Protein AF-A0A6B1D7T4-F1 (afdb_monomer_lite)

pLDDT: mean 92.28, std 7.3, range [53.16, 98.44]

Organism: NCBI:txid2605255

Foldseek 3Di:
DPDDDDDDPPPFQKDKDFDPDWDWWWWWWQAPVRDIDTAIATGRIDIDHDPPFAFGTFTQAIRNDGDTHGFWTADPVRPDTDGRGPCRCLPLVNVVVVCVVVVDPDDDDNVNVVVVVVVVVVVVVCVVVDPVVVVVVVVD

InterPro domains:
  IPR011698 CobB/CobQ-like glutamine amidotransferase [PF07685] (4-93)
  IPR029062 Class I glutamine amidotransferase-like [SSF52317] (9-104)

Radius of gyration: 19.78 Å; chains: 1; bounding box: 44×47×50 Å

Secondary structure (DSSP, 8-state):
---------SSSSEEEEEEEEEEEEEEEEEETTS-EEEEEEEEEEEEEEPTTPPPSEEEEEETTEEEEEEE-EE-TTSS-EE-SEETGGG-HHHHHHHHHHTT--S----HHHHHHHHHHHHHHHHHHHS-HHHHHHHH-

Sequence (140 aa):
APGGQAAGLGLLPVITTFSAQKETHQAGMRLHDGQTVRGYEIHTGDSRVREGTARFGEIIERGGRTVRIPDGAAAADGSVWGTYLHGLFENDGFRHSWLRGLGWSGAVAATTALRNREYDRLADAVEEAVVWNAVEALIS

Structure (mmCIF, N/CA/C/O backbone):
data_AF-A0A6B1D7T4-F1
#
_entry.id   AF-A0A6B1D7T4-F1
#
loop_
_atom_site.group_PDB
_atom_site.id
_atom_site.type_symbol
_atom_site.label_atom_id
_atom_site.label_alt_id
_atom_site.label_comp_id
_atom_site.label_asym_id
_atom_site.label_entity_id
_atom_site.label_seq_id
_atom_site.pdbx_PDB_ins_code
_atom_site.Cartn_x
_atom_site.Cartn_y
_atom_site.Cartn_z
_atom_site.occupancy
_atom_site.B_iso_or_equiv
_atom_site.auth_seq_id
_atom_site.auth_comp_id
_atom_site.auth_asym_id
_atom_site.auth_atom_id
_atom_site.pdbx_PDB_model_num
ATOM 1 N N . ALA A 1 1 ? -15.279 22.142 -9.761 1.00 53.16 1 ALA A N 1
ATOM 2 C CA . ALA A 1 1 ? -16.624 21.634 -9.422 1.00 53.16 1 ALA A CA 1
ATOM 3 C C . ALA A 1 1 ? -16.828 21.798 -7.921 1.00 53.16 1 ALA A C 1
ATOM 5 O O . ALA A 1 1 ? -15.834 21.656 -7.211 1.00 53.16 1 ALA A O 1
ATOM 6 N N . PRO A 1 2 ? -18.034 22.124 -7.423 1.00 63.41 2 PRO A N 1
ATOM 7 C CA . PRO A 1 2 ? -18.290 22.006 -5.992 1.00 63.41 2 PRO A CA 1
ATOM 8 C C . PRO A 1 2 ? -17.997 20.557 -5.579 1.00 63.41 2 PRO A C 1
ATOM 10 O O . PRO A 1 2 ? -18.302 19.628 -6.328 1.00 63.41 2 PRO A O 1
ATOM 13 N N . GLY A 1 3 ? -17.307 20.377 -4.454 1.00 77.44 3 GLY A N 1
ATOM 14 C CA . GLY A 1 3 ? -16.991 19.046 -3.938 1.00 77.44 3 GLY A CA 1
ATOM 15 C C . GLY A 1 3 ? -18.255 18.220 -3.672 1.00 77.44 3 GLY A C 1
ATOM 16 O O . GLY A 1 3 ? -19.360 18.757 -3.606 1.00 77.44 3 GLY A O 1
ATOM 17 N N . GLY A 1 4 ? -18.088 16.909 -3.511 1.00 90.00 4 GLY A N 1
ATOM 18 C CA . GLY A 1 4 ? -19.169 15.976 -3.196 1.00 90.00 4 GLY A CA 1
ATOM 19 C C . GLY A 1 4 ? -18.796 15.053 -2.041 1.00 90.00 4 GLY A C 1
ATOM 20 O O . GLY A 1 4 ? -17.634 14.976 -1.645 1.00 90.00 4 GLY A O 1
ATOM 21 N N . GLN A 1 5 ? -19.791 14.354 -1.505 1.00 94.44 5 GLN A N 1
ATOM 22 C CA . GLN A 1 5 ? -19.607 13.313 -0.497 1.00 94.44 5 GLN A CA 1
ATOM 23 C C . GLN A 1 5 ? -20.287 12.034 -0.978 1.00 94.44 5 GLN A C 1
ATOM 25 O O . GLN A 1 5 ? -21.330 12.089 -1.629 1.00 94.44 5 GLN A O 1
ATOM 30 N N . ALA A 1 6 ? -19.700 10.891 -0.645 1.00 95.19 6 ALA A N 1
ATOM 31 C CA . ALA A 1 6 ? -20.262 9.581 -0.929 1.00 95.19 6 ALA A CA 1
ATOM 32 C C . ALA A 1 6 ? -20.064 8.674 0.286 1.00 95.19 6 ALA A C 1
ATOM 34 O O . ALA A 1 6 ? -19.025 8.727 0.946 1.00 95.19 6 ALA A O 1
ATOM 35 N N . ALA A 1 7 ? -21.063 7.842 0.578 1.00 96.69 7 ALA A N 1
ATOM 36 C CA . ALA A 1 7 ? -20.927 6.806 1.589 1.00 96.69 7 ALA A CA 1
ATOM 37 C C . ALA A 1 7 ? -19.989 5.703 1.077 1.00 96.69 7 ALA A C 1
ATOM 39 O O . ALA A 1 7 ? -20.134 5.227 -0.049 1.00 96.69 7 ALA A O 1
ATOM 40 N N . GLY A 1 8 ? -19.028 5.302 1.910 1.00 94.56 8 GLY A N 1
ATOM 41 C CA . GLY A 1 8 ? -18.219 4.111 1.659 1.00 94.56 8 GLY A CA 1
ATOM 42 C C . GLY A 1 8 ? -18.984 2.824 1.980 1.00 94.56 8 GLY A C 1
ATOM 43 O O . GLY A 1 8 ? -20.085 2.857 2.523 1.00 94.56 8 GLY A O 1
ATOM 44 N N . LEU A 1 9 ? -18.353 1.675 1.725 1.00 95.81 9 LEU A N 1
ATOM 45 C CA . LEU A 1 9 ? -18.923 0.351 2.024 1.00 95.81 9 LEU A CA 1
ATOM 46 C C . LEU A 1 9 ? -19.103 0.066 3.529 1.00 95.81 9 LEU A C 1
ATOM 48 O O . LEU A 1 9 ? -19.721 -0.928 3.890 1.00 95.81 9 LEU A O 1
ATOM 52 N N . GLY A 1 10 ? -18.541 0.900 4.410 1.00 95.19 10 GLY A N 1
ATOM 53 C CA . GLY A 1 10 ? -18.672 0.748 5.864 1.00 95.19 10 GLY A CA 1
ATOM 54 C C . GLY A 1 10 ? -17.812 -0.359 6.486 1.00 95.19 10 GLY A C 1
ATOM 55 O O . GLY A 1 10 ? -18.040 -0.711 7.637 1.00 95.19 10 GLY A O 1
ATOM 56 N N . LEU A 1 11 ? -16.824 -0.896 5.758 1.00 96.31 11 LEU A N 1
ATOM 57 C CA . LEU A 1 11 ? -15.969 -2.001 6.226 1.00 96.31 11 LEU A CA 1
ATOM 58 C C . LEU A 1 11 ? -14.906 -1.578 7.248 1.00 96.31 11 LEU A C 1
ATOM 60 O O . LEU A 1 11 ? -14.496 -2.373 8.087 1.00 96.31 11 LEU A O 1
ATOM 64 N N . LEU A 1 12 ? -14.445 -0.331 7.168 1.00 97.25 12 LEU A N 1
ATOM 65 C CA . LEU A 1 12 ? -13.468 0.242 8.088 1.00 97.25 12 LEU A CA 1
ATOM 66 C C . LEU A 1 12 ? -14.010 1.574 8.621 1.00 97.25 12 LEU A C 1
ATOM 68 O O . LEU A 1 12 ? -14.600 2.340 7.852 1.00 97.25 12 LEU A O 1
ATOM 72 N N . PRO A 1 13 ? -13.808 1.892 9.911 1.00 95.88 13 PRO A N 1
ATOM 73 C CA . PRO A 1 13 ? -14.271 3.138 10.520 1.00 95.88 13 PRO A CA 1
ATOM 74 C C . PRO A 1 13 ? -13.329 4.304 10.166 1.00 95.88 13 PRO A C 1
ATOM 76 O O . PRO A 1 13 ? -12.642 4.872 11.019 1.00 95.88 13 PRO A O 1
ATOM 79 N N . VAL A 1 14 ? -13.288 4.643 8.878 1.00 97.00 14 VAL A N 1
ATOM 80 C CA . VAL A 1 14 ? -12.411 5.665 8.296 1.00 97.00 14 VAL A CA 1
ATOM 81 C C . VAL A 1 14 ? -13.213 6.702 7.519 1.00 97.00 14 VAL A C 1
ATOM 83 O O . VAL A 1 14 ? -14.247 6.396 6.928 1.00 97.00 14 VAL A O 1
ATOM 86 N N . ILE A 1 15 ? -12.720 7.937 7.513 1.00 97.06 15 ILE A N 1
ATOM 87 C CA . ILE A 1 15 ? -13.225 9.027 6.677 1.00 97.06 15 ILE A CA 1
ATOM 88 C C . ILE A 1 15 ? -12.067 9.514 5.820 1.00 97.06 15 ILE A C 1
ATOM 90 O O . ILE A 1 15 ? -11.037 9.916 6.358 1.00 97.06 15 ILE A O 1
ATOM 94 N N . THR A 1 16 ? -12.248 9.516 4.503 1.00 96.00 16 THR A N 1
ATOM 95 C CA . THR A 1 16 ? -11.248 10.021 3.560 1.00 96.00 16 THR A CA 1
ATOM 96 C C . THR A 1 16 ? -11.696 11.357 2.991 1.00 96.00 16 THR A C 1
ATOM 98 O O . THR A 1 16 ? -12.800 11.476 2.463 1.00 96.00 16 THR A O 1
ATOM 101 N N . THR A 1 17 ? -10.831 12.363 3.084 1.00 95.62 17 THR A N 1
ATOM 102 C CA . THR A 1 17 ? -11.036 13.674 2.462 1.00 95.62 17 THR A CA 1
ATOM 103 C C . THR A 1 17 ? -10.076 13.814 1.293 1.00 95.62 17 THR A C 1
ATOM 105 O O . THR A 1 17 ? -8.867 13.714 1.476 1.00 95.62 17 THR A O 1
ATOM 108 N N . PHE A 1 18 ? -10.595 14.044 0.089 1.00 93.69 18 PHE A N 1
ATOM 109 C CA . PHE A 1 18 ? -9.763 14.311 -1.082 1.00 93.69 18 PHE A CA 1
ATOM 110 C C . PHE A 1 18 ? -9.381 15.787 -1.135 1.00 93.69 18 PHE A C 1
ATOM 112 O O . PHE A 1 18 ? -10.231 16.662 -0.963 1.00 93.69 18 PHE A O 1
ATOM 119 N N . SER A 1 19 ? -8.107 16.059 -1.402 1.00 87.94 19 SER A N 1
ATOM 120 C CA . SER A 1 19 ? -7.587 17.411 -1.590 1.00 87.94 19 SER A CA 1
ATOM 121 C C . SER A 1 19 ? -6.876 17.543 -2.939 1.00 87.94 19 SER A C 1
ATOM 123 O O . SER A 1 19 ? -6.662 16.558 -3.646 1.00 87.94 19 SER A O 1
ATOM 125 N N . ALA A 1 20 ? -6.513 18.771 -3.314 1.00 89.25 20 ALA A N 1
ATOM 126 C CA . ALA A 1 20 ? -5.691 19.010 -4.501 1.00 89.25 20 ALA A CA 1
ATOM 127 C C . ALA A 1 20 ? -4.227 18.570 -4.308 1.00 89.25 20 ALA A C 1
ATOM 129 O O . ALA A 1 20 ? -3.505 18.398 -5.288 1.00 89.25 20 ALA A O 1
ATOM 130 N N . GLN A 1 21 ? -3.786 18.400 -3.058 1.00 91.19 21 GLN A N 1
ATOM 131 C CA . GLN A 1 21 ? -2.434 17.964 -2.751 1.00 91.19 21 GLN A CA 1
ATOM 132 C C . GLN A 1 21 ? -2.304 16.467 -3.026 1.00 91.19 21 GLN A C 1
ATOM 134 O O . GLN A 1 21 ? -3.101 15.655 -2.555 1.00 91.19 21 GLN A O 1
ATOM 139 N N . LYS A 1 22 ? -1.286 16.121 -3.813 1.00 93.38 22 LYS A N 1
ATOM 140 C CA . LYS A 1 22 ? -0.925 14.746 -4.127 1.00 93.38 22 LYS A CA 1
ATOM 141 C C . LYS A 1 22 ? 0.337 14.383 -3.364 1.00 93.38 22 LYS A C 1
ATOM 143 O O . LYS A 1 22 ? 1.356 15.053 -3.493 1.00 93.38 22 LYS A O 1
ATOM 148 N N 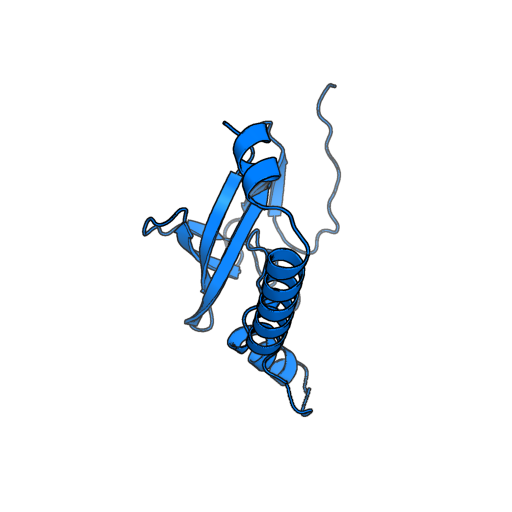. GLU A 1 23 ? 0.264 13.301 -2.612 1.00 94.44 23 GLU A N 1
ATOM 149 C CA . GLU A 1 23 ? 1.409 12.686 -1.965 1.00 94.44 23 GLU A CA 1
ATOM 150 C C . GLU A 1 23 ? 2.028 11.668 -2.926 1.00 94.44 23 GLU A C 1
ATOM 152 O O . GLU A 1 23 ? 1.313 10.849 -3.508 1.00 94.44 23 GLU A O 1
ATOM 157 N N . THR A 1 24 ? 3.346 11.743 -3.118 1.00 96.88 24 THR A N 1
ATOM 158 C CA . THR A 1 24 ? 4.120 10.802 -3.940 1.00 96.88 24 THR A CA 1
ATOM 159 C C . THR A 1 24 ? 5.451 10.512 -3.262 1.00 96.88 24 THR A C 1
ATOM 161 O O . THR A 1 24 ? 6.383 11.310 -3.370 1.00 96.88 24 THR A O 1
ATOM 164 N N . HIS A 1 25 ? 5.549 9.390 -2.552 1.00 97.06 25 HIS A N 1
ATOM 165 C CA . HIS A 1 25 ? 6.735 9.063 -1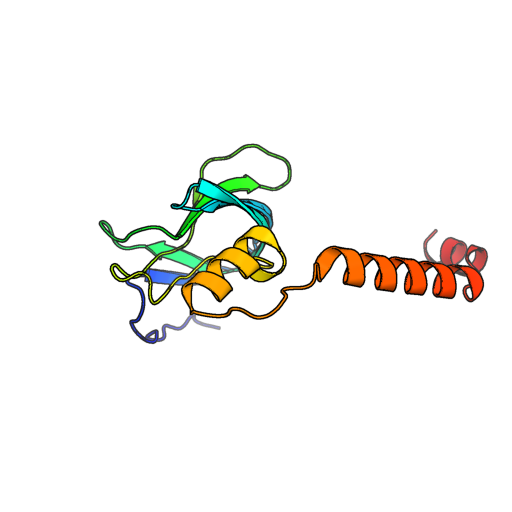.755 1.00 97.06 25 HIS A CA 1
ATOM 166 C C . HIS A 1 25 ? 7.105 7.598 -1.900 1.00 97.06 25 HIS A C 1
ATOM 168 O O . HIS A 1 25 ? 6.237 6.734 -1.865 1.00 97.06 25 HIS A O 1
ATOM 174 N N . GLN A 1 26 ? 8.402 7.307 -1.981 1.00 98.06 26 GLN A N 1
ATOM 175 C CA . GLN A 1 26 ? 8.891 5.978 -1.616 1.00 98.06 26 GLN A CA 1
ATOM 176 C C . GLN A 1 26 ? 8.696 5.793 -0.113 1.00 98.06 26 GLN A C 1
ATOM 178 O O . GLN A 1 26 ? 8.982 6.722 0.649 1.00 98.06 26 GLN A O 1
ATOM 183 N N . ALA A 1 27 ? 8.205 4.632 0.307 1.00 98.31 27 ALA A N 1
ATOM 184 C CA . ALA A 1 27 ? 7.832 4.405 1.693 1.00 98.31 27 ALA A CA 1
ATOM 185 C C . ALA A 1 27 ? 8.219 3.008 2.191 1.00 98.31 27 ALA A C 1
ATOM 187 O O . ALA A 1 27 ? 8.133 2.006 1.477 1.00 98.31 27 ALA A O 1
ATOM 188 N N . GLY A 1 28 ? 8.634 2.954 3.453 1.00 98.38 28 GLY A N 1
ATOM 189 C CA . GLY A 1 28 ? 8.821 1.729 4.218 1.00 98.38 28 GLY A CA 1
ATOM 190 C C . GLY A 1 28 ? 7.852 1.706 5.391 1.00 98.38 28 GLY A C 1
ATOM 191 O O . GLY A 1 28 ? 7.725 2.700 6.105 1.00 98.38 28 GLY A O 1
ATOM 192 N N . MET A 1 29 ? 7.191 0.574 5.612 1.00 98.38 29 MET A N 1
ATOM 193 C CA . MET A 1 29 ? 6.197 0.400 6.669 1.00 98.38 29 MET A CA 1
ATOM 194 C C . MET A 1 29 ? 6.558 -0.786 7.552 1.00 98.38 29 MET A C 1
ATOM 196 O O . MET A 1 29 ? 6.958 -1.838 7.056 1.00 98.38 29 MET A O 1
ATOM 200 N N . ARG A 1 30 ? 6.375 -0.630 8.862 1.00 98.38 30 ARG A N 1
ATOM 201 C CA . ARG A 1 30 ? 6.364 -1.737 9.816 1.00 98.38 30 ARG A CA 1
ATOM 202 C C . ARG A 1 30 ? 4.921 -2.122 10.118 1.00 98.38 30 ARG A C 1
ATOM 204 O O . ARG A 1 30 ? 4.137 -1.284 10.558 1.00 98.38 30 ARG A O 1
ATOM 211 N N . LEU A 1 31 ? 4.593 -3.384 9.889 1.00 96.19 31 LEU A N 1
ATOM 212 C CA . LEU A 1 31 ? 3.290 -3.974 10.173 1.00 96.19 31 LEU A CA 1
ATOM 213 C C . LEU A 1 31 ? 3.166 -4.351 11.655 1.00 96.19 31 LEU A C 1
ATOM 215 O O . LEU A 1 31 ? 4.161 -4.450 12.379 1.00 96.19 31 LEU A O 1
ATOM 219 N N . HIS A 1 32 ? 1.936 -4.586 12.112 1.00 88.38 32 HIS A N 1
ATOM 220 C CA . HIS A 1 32 ? 1.661 -4.970 13.503 1.00 88.38 32 HIS A CA 1
ATOM 221 C C . HIS A 1 32 ? 2.257 -6.320 13.916 1.00 88.38 32 HIS A C 1
ATOM 223 O O . HIS A 1 32 ? 2.557 -6.513 15.092 1.00 88.38 32 HIS A O 1
ATOM 229 N N . ASP A 1 33 ? 2.468 -7.228 12.965 1.00 88.69 33 ASP A N 1
ATOM 230 C CA . ASP A 1 33 ? 3.143 -8.511 13.188 1.00 88.69 33 ASP A CA 1
ATOM 231 C C . ASP A 1 33 ? 4.682 -8.391 13.208 1.00 88.69 33 ASP A C 1
ATOM 233 O O . ASP A 1 33 ? 5.390 -9.386 13.355 1.00 88.69 33 ASP A O 1
ATOM 237 N N . GLY A 1 34 ? 5.209 -7.168 13.077 1.00 92.94 34 GLY A N 1
ATOM 238 C CA . GLY A 1 34 ? 6.635 -6.859 13.099 1.00 92.94 34 GLY A CA 1
ATOM 239 C C . GLY A 1 34 ? 7.327 -6.964 11.740 1.00 92.94 34 GLY A C 1
ATOM 240 O O . GLY A 1 34 ? 8.505 -6.613 11.650 1.00 92.94 34 GLY A O 1
ATOM 241 N N . GLN A 1 35 ? 6.635 -7.398 10.682 1.00 96.44 35 GLN A N 1
ATOM 242 C CA . GLN A 1 35 ? 7.209 -7.416 9.340 1.00 96.44 35 GLN A CA 1
ATOM 243 C C . GLN A 1 35 ? 7.474 -5.994 8.838 1.00 96.44 35 GLN A C 1
ATOM 245 O O . GLN A 1 35 ? 6.680 -5.078 9.053 1.00 96.44 35 GLN A O 1
ATOM 250 N N . THR A 1 36 ? 8.581 -5.818 8.120 1.00 97.56 36 THR A N 1
ATOM 251 C CA . THR A 1 36 ? 8.867 -4.577 7.395 1.00 97.56 36 THR A CA 1
ATOM 252 C C . THR A 1 36 ? 8.627 -4.806 5.914 1.00 97.56 36 THR A C 1
ATOM 254 O O . THR A 1 36 ? 9.165 -5.748 5.333 1.00 97.56 36 THR A O 1
ATOM 257 N N . VAL A 1 37 ? 7.845 -3.922 5.305 1.00 97.62 37 VAL A N 1
ATOM 258 C CA . VAL A 1 37 ? 7.517 -3.935 3.880 1.00 97.62 37 VAL A CA 1
ATOM 259 C C . VAL A 1 37 ? 7.941 -2.619 3.236 1.00 97.62 37 VAL A C 1
ATOM 261 O O . VAL A 1 37 ? 7.990 -1.575 3.890 1.00 97.62 37 VAL A O 1
ATOM 264 N N . ARG A 1 38 ? 8.273 -2.669 1.948 1.00 97.50 38 ARG A N 1
ATOM 265 C CA . ARG A 1 38 ? 8.599 -1.500 1.125 1.00 97.50 38 ARG A CA 1
ATOM 266 C C . ARG A 1 38 ? 7.551 -1.310 0.042 1.00 97.50 38 ARG A C 1
ATOM 268 O O . ARG A 1 38 ? 6.926 -2.267 -0.408 1.00 97.50 38 ARG A O 1
ATOM 275 N N . GLY A 1 39 ? 7.387 -0.072 -0.380 1.00 97.00 39 GLY A N 1
ATOM 276 C CA . GLY A 1 39 ? 6.421 0.302 -1.390 1.00 97.00 39 GLY A CA 1
ATOM 277 C C . GLY A 1 39 ? 6.475 1.793 -1.652 1.00 97.00 39 GLY A C 1
ATOM 278 O O . GLY A 1 39 ? 7.509 2.441 -1.477 1.00 97.00 39 GLY A O 1
ATOM 279 N N . TYR A 1 40 ? 5.342 2.347 -2.051 1.00 97.56 40 TYR A N 1
ATOM 280 C CA . TYR A 1 40 ? 5.220 3.775 -2.285 1.00 97.56 40 TYR A CA 1
ATOM 281 C C . TYR A 1 40 ? 3.807 4.265 -1.970 1.00 97.56 40 TYR A C 1
ATOM 283 O O . TYR A 1 40 ? 2.839 3.510 -2.019 1.00 97.56 40 TYR A O 1
ATOM 291 N N . GLU A 1 41 ? 3.684 5.552 -1.690 1.00 97.62 41 GLU A N 1
ATOM 292 C CA . GLU A 1 41 ? 2.416 6.256 -1.536 1.00 97.62 41 GLU A CA 1
ATOM 293 C C . GLU A 1 41 ? 2.165 7.086 -2.795 1.00 97.62 41 GLU A C 1
ATOM 295 O O . GLU A 1 41 ? 3.037 7.857 -3.194 1.00 97.62 41 GLU A O 1
ATOM 300 N N . ILE A 1 42 ? 0.997 6.935 -3.427 1.00 96.12 42 ILE A N 1
ATOM 301 C CA . ILE A 1 42 ? 0.517 7.818 -4.502 1.00 96.12 42 ILE A CA 1
ATOM 302 C C . ILE A 1 42 ? -0.975 8.069 -4.279 1.00 96.12 42 ILE A C 1
ATOM 304 O O . ILE A 1 42 ? -1.821 7.310 -4.745 1.00 96.12 42 ILE A O 1
ATOM 308 N N . HIS A 1 43 ? -1.319 9.140 -3.569 1.00 94.88 43 HIS A N 1
ATOM 309 C CA . HIS A 1 43 ? -2.713 9.431 -3.228 1.00 94.88 43 HIS A CA 1
ATOM 310 C C . HIS A 1 43 ? -2.985 10.929 -3.081 1.00 94.88 43 HIS A C 1
ATOM 312 O O . HIS A 1 43 ? -2.090 11.731 -2.837 1.00 94.88 43 HIS A O 1
ATOM 318 N N . THR A 1 44 ? -4.250 11.303 -3.250 1.00 94.69 44 THR A N 1
ATOM 319 C CA . THR A 1 44 ? -4.780 12.658 -3.004 1.00 94.69 44 THR A CA 1
ATOM 320 C C . THR A 1 44 ? -5.754 12.700 -1.824 1.00 94.69 44 THR A C 1
ATOM 322 O O . THR A 1 44 ? -6.216 13.770 -1.424 1.00 94.69 44 THR A O 1
ATOM 325 N N . GLY A 1 45 ? -6.095 11.526 -1.283 1.00 94.19 45 GLY A N 1
ATOM 326 C CA . GLY A 1 45 ? -6.928 11.375 -0.099 1.00 94.19 45 GLY A CA 1
ATOM 327 C C . GLY A 1 45 ? -6.110 11.457 1.186 1.00 94.19 45 GLY A C 1
ATOM 328 O O . GLY A 1 45 ? -4.993 10.953 1.247 1.00 94.19 45 GLY A O 1
ATOM 329 N N . ASP A 1 46 ? -6.698 12.049 2.218 1.00 94.44 46 ASP A N 1
ATOM 330 C CA . ASP A 1 46 ? -6.248 11.989 3.608 1.00 94.44 46 ASP A CA 1
ATOM 331 C C . ASP A 1 46 ? -7.282 11.193 4.407 1.00 94.44 46 ASP A C 1
ATOM 333 O O . ASP A 1 46 ? -8.461 11.558 4.441 1.00 94.44 46 ASP A O 1
ATOM 337 N N . SER A 1 47 ? -6.863 10.067 4.986 1.00 96.00 47 SER A N 1
ATOM 338 C CA . SER A 1 47 ? -7.754 9.169 5.723 1.00 96.00 47 SER A CA 1
ATOM 339 C C . SER A 1 47 ? -7.599 9.361 7.224 1.00 96.00 47 SER A C 1
ATOM 341 O O . SER A 1 47 ? -6.579 9.007 7.816 1.00 96.00 47 SER A O 1
ATOM 343 N N . ARG A 1 48 ? -8.667 9.831 7.867 1.00 96.00 48 ARG A N 1
ATOM 344 C CA . ARG A 1 48 ? -8.786 9.866 9.323 1.00 96.00 48 ARG A CA 1
ATOM 345 C C . ARG A 1 48 ? -9.451 8.594 9.810 1.00 96.00 48 ARG A C 1
ATOM 347 O O . ARG A 1 48 ? -10.567 8.264 9.415 1.00 96.00 48 ARG A O 1
ATOM 354 N N . VAL A 1 49 ? -8.763 7.895 10.698 1.00 96.56 49 VAL A N 1
ATOM 355 C CA . VAL A 1 49 ? -9.247 6.661 11.315 1.00 96.56 49 VAL A CA 1
ATOM 356 C C . VAL A 1 49 ? -9.869 6.998 12.665 1.00 96.56 49 VAL A C 1
ATOM 358 O O . VAL A 1 49 ? -9.280 7.758 13.437 1.00 96.56 49 VAL A O 1
ATOM 361 N N . ARG A 1 50 ? -11.056 6.451 12.949 1.00 95.88 50 ARG A N 1
ATOM 362 C CA . ARG A 1 50 ? -11.748 6.651 14.229 1.00 95.88 50 ARG A CA 1
ATOM 363 C C . ARG A 1 50 ? -10.893 6.140 15.392 1.00 95.88 50 ARG A C 1
ATOM 365 O O . ARG A 1 50 ? -10.257 5.090 15.290 1.00 95.88 50 ARG A O 1
ATOM 372 N N . GLU A 1 51 ? -10.919 6.865 16.506 1.00 94.44 51 GLU A N 1
ATOM 373 C CA . GLU A 1 51 ? -10.258 6.470 17.751 1.00 94.44 51 GLU A CA 1
ATOM 374 C C . GLU A 1 51 ? -10.633 5.038 18.173 1.00 94.44 51 GLU A C 1
ATOM 376 O O . GLU A 1 51 ? -11.763 4.594 17.972 1.00 94.44 51 GLU A O 1
ATOM 381 N N . GLY A 1 52 ? -9.659 4.299 18.709 1.00 92.94 52 GLY A N 1
ATOM 382 C CA . GLY A 1 52 ? -9.821 2.897 19.105 1.00 92.94 52 GLY A CA 1
ATOM 383 C C . GLY A 1 52 ? -9.746 1.882 17.957 1.00 92.94 52 GLY A C 1
ATOM 384 O O . GLY A 1 52 ? -9.680 0.685 18.219 1.00 92.94 52 GLY A O 1
ATOM 385 N N . THR A 1 53 ? -9.704 2.321 16.696 1.00 95.00 53 THR A N 1
ATOM 386 C CA . THR A 1 53 ? -9.502 1.411 15.557 1.00 95.00 53 THR A CA 1
ATOM 387 C C . THR A 1 53 ? -8.029 1.039 15.435 1.00 95.00 53 THR A C 1
ATOM 389 O O . THR A 1 53 ? -7.158 1.916 15.440 1.00 95.00 53 THR A O 1
ATOM 392 N N . ALA A 1 54 ? -7.752 -0.255 15.267 1.00 95.19 54 ALA A N 1
ATOM 393 C CA . ALA A 1 54 ? -6.414 -0.736 14.963 1.00 95.19 54 ALA A CA 1
ATOM 394 C C . ALA A 1 54 ? -5.907 -0.123 13.649 1.00 95.19 54 ALA A C 1
ATOM 396 O O . ALA A 1 54 ? -6.652 0.023 12.677 1.00 95.19 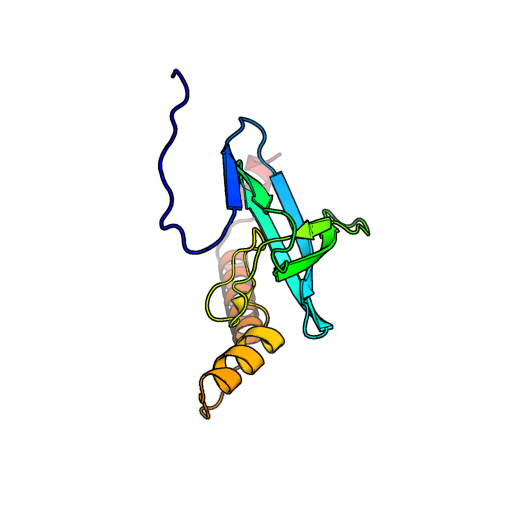54 ALA A O 1
ATOM 397 N N . ARG A 1 55 ? -4.627 0.246 13.625 1.00 95.62 55 ARG A N 1
ATOM 398 C CA . ARG A 1 55 ? -3.942 0.643 12.391 1.00 95.62 55 ARG A CA 1
ATOM 399 C C . ARG A 1 55 ? -3.584 -0.607 11.593 1.00 95.62 55 ARG A C 1
ATOM 401 O O . ARG A 1 55 ? -3.800 -1.723 12.060 1.00 95.62 55 ARG A O 1
ATOM 408 N N . PHE A 1 56 ? -3.113 -0.429 10.365 1.00 96.19 56 PHE A N 1
ATOM 409 C CA . PHE A 1 56 ? -2.531 -1.547 9.623 1.00 96.19 56 PHE A CA 1
ATOM 410 C C . PHE A 1 56 ? -1.011 -1.609 9.823 1.00 96.19 56 PHE A C 1
ATOM 412 O O . PHE A 1 56 ? -0.434 -2.691 9.946 1.00 96.19 56 PHE A O 1
ATOM 419 N N . GLY A 1 57 ? -0.371 -0.444 9.932 1.00 96.88 57 GLY A N 1
ATOM 420 C CA . GLY A 1 57 ? 1.046 -0.342 10.240 1.00 96.88 57 GLY A CA 1
ATOM 421 C C . GLY A 1 57 ? 1.486 1.077 10.586 1.00 96.88 57 GLY A C 1
ATOM 422 O O . GLY A 1 57 ? 0.681 1.983 10.808 1.00 96.88 57 GLY A O 1
ATOM 423 N N . GLU A 1 58 ? 2.799 1.258 10.649 1.00 98.06 58 GLU A N 1
ATOM 424 C CA . GLU A 1 58 ? 3.472 2.541 10.850 1.00 98.06 58 GLU A CA 1
ATOM 425 C C . GLU A 1 58 ? 4.477 2.749 9.713 1.00 98.06 58 GLU A C 1
ATOM 427 O O . GLU A 1 58 ? 5.383 1.933 9.532 1.00 98.06 58 GLU A O 1
ATOM 432 N N . ILE A 1 59 ? 4.342 3.837 8.954 1.00 98.25 59 ILE A N 1
ATOM 433 C CA . ILE A 1 59 ? 5.370 4.284 8.013 1.00 98.25 59 ILE A CA 1
ATOM 434 C C . ILE A 1 59 ? 6.585 4.713 8.832 1.00 98.25 59 ILE A C 1
ATOM 436 O O . ILE A 1 59 ? 6.500 5.620 9.667 1.00 98.25 59 ILE A O 1
ATOM 440 N N . ILE A 1 60 ? 7.705 4.039 8.589 1.00 98.44 60 ILE A N 1
ATOM 441 C CA . ILE A 1 60 ? 8.985 4.242 9.277 1.00 98.44 60 ILE A CA 1
ATOM 442 C C . ILE A 1 60 ? 10.022 4.956 8.400 1.00 98.44 60 ILE A C 1
ATOM 444 O O . ILE A 1 60 ? 10.999 5.502 8.911 1.00 98.44 60 ILE A O 1
ATOM 448 N N . GLU A 1 61 ? 9.804 4.984 7.086 1.00 98.31 61 GLU A N 1
ATOM 449 C CA . GLU A 1 61 ? 10.632 5.683 6.104 1.00 98.31 61 GLU A CA 1
ATOM 450 C C . GLU A 1 61 ? 9.719 6.300 5.042 1.00 98.31 61 GLU A C 1
ATOM 452 O O . GLU A 1 61 ? 8.820 5.623 4.548 1.00 98.31 61 GLU A O 1
ATOM 457 N N . ARG A 1 62 ? 9.938 7.569 4.685 1.00 97.75 62 ARG A N 1
ATOM 458 C CA . ARG A 1 62 ? 9.178 8.282 3.649 1.00 97.75 62 ARG A CA 1
ATOM 459 C C . ARG A 1 62 ? 10.100 9.235 2.898 1.00 97.75 62 ARG A C 1
ATOM 461 O O . ARG A 1 62 ? 10.731 10.091 3.516 1.00 97.75 62 ARG A O 1
ATOM 468 N N . GLY A 1 63 ? 10.223 9.068 1.583 1.00 96.50 63 GLY A N 1
ATOM 469 C CA . GLY A 1 63 ? 11.095 9.897 0.743 1.00 96.50 63 GLY A CA 1
ATOM 470 C C . GLY A 1 63 ? 12.564 9.885 1.191 1.00 96.50 63 GLY A C 1
ATOM 471 O O . GLY A 1 63 ? 13.213 10.927 1.190 1.00 96.50 63 GLY A O 1
ATOM 472 N N . GLY A 1 64 ? 13.066 8.734 1.657 1.00 95.69 64 GLY A N 1
ATOM 473 C CA . GLY A 1 64 ? 14.437 8.582 2.161 1.00 95.69 64 GLY A CA 1
ATOM 474 C C . GLY A 1 64 ? 14.683 9.145 3.567 1.00 95.69 64 GLY A C 1
ATOM 475 O O . GLY A 1 64 ? 15.828 9.215 4.006 1.00 95.69 64 GLY A O 1
ATOM 476 N N . ARG A 1 65 ? 13.635 9.559 4.291 1.00 97.62 65 ARG A N 1
ATOM 477 C CA . ARG A 1 65 ? 13.733 10.085 5.662 1.00 97.62 65 ARG A CA 1
ATOM 478 C C . ARG A 1 65 ? 13.070 9.140 6.652 1.00 97.62 65 ARG A C 1
ATOM 480 O O . ARG A 1 65 ? 11.957 8.682 6.409 1.00 97.62 65 ARG A O 1
ATOM 487 N N . THR A 1 66 ? 13.708 8.926 7.800 1.00 98.19 66 THR A N 1
ATOM 488 C CA . THR A 1 66 ? 13.096 8.209 8.925 1.00 98.19 66 THR A CA 1
ATOM 489 C C . THR A 1 66 ? 11.935 9.018 9.495 1.00 98.19 66 THR A C 1
ATOM 491 O O . THR A 1 66 ? 12.100 10.188 9.847 1.00 98.19 66 THR A O 1
ATOM 494 N N . VAL A 1 67 ? 10.768 8.391 9.608 1.00 98.25 67 VAL A N 1
ATOM 495 C CA . VAL A 1 67 ? 9.535 8.995 10.130 1.00 98.25 67 VAL A CA 1
ATOM 496 C C . VAL A 1 67 ? 8.810 8.006 11.047 1.00 98.25 67 VAL A C 1
ATOM 498 O O . VAL A 1 67 ? 9.246 6.871 11.210 1.00 98.25 67 VAL A O 1
ATOM 501 N N . ARG A 1 68 ? 7.724 8.444 11.689 1.00 97.56 68 ARG A N 1
ATOM 502 C CA . ARG A 1 68 ? 6.767 7.574 12.388 1.00 97.56 68 ARG A CA 1
ATOM 503 C C . ARG A 1 68 ? 5.370 8.102 12.140 1.00 97.56 68 ARG A C 1
ATOM 505 O O . ARG A 1 68 ? 4.944 9.056 12.789 1.00 97.56 68 ARG A O 1
ATOM 512 N N . ILE A 1 69 ? 4.700 7.536 11.148 1.00 96.75 69 ILE A N 1
ATOM 513 C CA . ILE A 1 69 ? 3.368 7.973 10.733 1.00 96.75 69 ILE A CA 1
ATOM 514 C C . ILE A 1 69 ? 2.454 6.748 10.774 1.00 96.75 69 ILE A C 1
ATOM 516 O O . ILE A 1 69 ? 2.702 5.799 10.033 1.00 96.75 69 ILE A O 1
ATOM 520 N N . PRO A 1 70 ? 1.424 6.720 11.636 1.00 96.25 70 PRO A N 1
ATOM 521 C CA . PRO A 1 70 ? 0.444 5.642 11.620 1.00 96.25 70 PRO A CA 1
ATOM 522 C C . PRO A 1 70 ? -0.263 5.599 10.266 1.00 96.25 70 PRO A C 1
ATOM 524 O O . PRO A 1 70 ? -0.799 6.619 9.834 1.00 96.25 70 PRO A O 1
ATOM 527 N N . ASP A 1 71 ? -0.309 4.431 9.633 1.00 96.75 71 ASP A N 1
ATOM 528 C CA . ASP A 1 71 ? -0.976 4.250 8.348 1.00 96.75 71 ASP A CA 1
ATOM 529 C C . ASP A 1 71 ? -2.072 3.189 8.418 1.00 96.75 71 ASP A C 1
ATOM 531 O O . ASP A 1 71 ? -2.006 2.186 9.145 1.00 96.75 71 ASP A O 1
ATOM 535 N N . GLY A 1 72 ? -3.110 3.458 7.634 1.00 96.31 72 GLY A N 1
ATOM 536 C CA . GLY A 1 72 ? -4.165 2.503 7.408 1.00 96.31 72 GLY A CA 1
ATOM 537 C C . GLY A 1 72 ? -5.072 2.242 8.605 1.00 96.31 72 GLY A C 1
ATOM 538 O O . GLY A 1 72 ? -5.011 2.901 9.648 1.00 96.31 72 GLY A O 1
ATOM 539 N N . ALA A 1 73 ? -5.938 1.254 8.423 1.00 97.38 73 ALA A N 1
ATOM 540 C CA . ALA A 1 73 ? -6.840 0.732 9.438 1.00 97.38 73 ALA A CA 1
ATOM 541 C C . ALA A 1 73 ? -7.042 -0.770 9.228 1.00 97.38 73 ALA A C 1
ATOM 543 O O . ALA A 1 73 ? -6.997 -1.254 8.096 1.00 97.38 73 ALA A O 1
ATOM 544 N N . ALA A 1 74 ? -7.306 -1.484 10.313 1.00 96.31 74 ALA A N 1
ATOM 545 C CA . ALA A 1 74 ? -7.622 -2.901 10.299 1.00 96.31 74 ALA A CA 1
ATOM 546 C C . ALA A 1 74 ? -8.931 -3.167 11.050 1.00 96.31 74 ALA A C 1
ATOM 548 O O . ALA A 1 74 ? -9.192 -2.577 12.103 1.00 96.31 74 ALA A O 1
ATOM 549 N N . ALA A 1 75 ? -9.749 -4.070 10.510 1.00 94.81 75 ALA A N 1
ATOM 550 C CA . ALA A 1 75 ? -10.871 -4.647 11.235 1.00 94.81 75 ALA A CA 1
ATOM 551 C C . ALA A 1 75 ? -10.358 -5.466 12.430 1.00 94.81 75 ALA A C 1
ATOM 553 O O . ALA A 1 75 ? -9.268 -6.038 12.384 1.00 94.81 75 ALA A O 1
ATOM 554 N N . ALA A 1 76 ? -11.150 -5.533 13.503 1.00 90.19 76 ALA A N 1
ATOM 555 C CA . ALA A 1 76 ? -10.746 -6.193 14.747 1.00 90.19 76 ALA A CA 1
ATOM 556 C C . ALA A 1 76 ? -10.477 -7.701 14.581 1.00 90.19 76 ALA A C 1
ATOM 558 O O . ALA A 1 76 ? -9.667 -8.263 15.310 1.00 90.19 76 ALA A O 1
ATOM 559 N N . ASP A 1 77 ? -11.137 -8.342 13.616 1.00 90.50 77 ASP A N 1
ATOM 560 C CA . ASP A 1 77 ? -10.956 -9.754 13.267 1.00 90.50 77 ASP A CA 1
ATOM 561 C C . ASP A 1 77 ? -9.836 -9.991 12.236 1.00 90.50 77 ASP A C 1
ATOM 563 O O . ASP A 1 77 ? -9.572 -11.129 11.855 1.00 90.50 77 ASP A O 1
ATOM 567 N N . GLY A 1 78 ? -9.180 -8.924 11.766 1.00 88.44 78 GLY A N 1
ATOM 568 C CA . GLY A 1 78 ? -8.126 -8.986 10.758 1.00 88.44 78 GLY A CA 1
ATOM 569 C C . GLY A 1 78 ? -8.607 -9.323 9.342 1.00 88.44 78 GLY A C 1
ATOM 570 O O . GLY A 1 78 ? -7.769 -9.540 8.474 1.00 88.44 78 GLY A O 1
ATOM 571 N N . SER A 1 79 ? -9.918 -9.356 9.085 1.00 91.81 79 SER A N 1
ATOM 572 C CA . SER A 1 79 ? -10.474 -9.733 7.776 1.00 91.81 79 SER A CA 1
ATOM 573 C C . SER A 1 79 ? -10.339 -8.641 6.710 1.00 91.81 79 SER A C 1
ATOM 575 O O . SER A 1 79 ? -10.282 -8.936 5.516 1.00 91.81 79 SER A O 1
ATOM 577 N N . VAL A 1 80 ? -10.282 -7.374 7.133 1.00 96.19 80 VAL A N 1
ATOM 578 C CA . VAL A 1 80 ? -10.201 -6.207 6.249 1.00 96.19 80 VAL A CA 1
ATOM 579 C C . VAL A 1 80 ? -9.081 -5.287 6.705 1.00 96.19 80 VAL A C 1
ATOM 581 O O . VAL A 1 80 ? -9.029 -4.890 7.870 1.00 96.19 80 VAL A O 1
ATOM 584 N N . TRP A 1 81 ? -8.237 -4.886 5.757 1.00 96.38 81 TRP A N 1
ATOM 585 C CA . TRP A 1 81 ? -7.177 -3.902 5.949 1.00 96.38 81 TRP A CA 1
ATOM 586 C C . TRP A 1 81 ? -7.262 -2.817 4.881 1.00 96.38 81 TRP A C 1
ATOM 588 O O . TRP A 1 81 ? -7.635 -3.078 3.738 1.00 96.38 81 TRP A O 1
ATOM 598 N N . GLY A 1 82 ? -6.889 -1.599 5.251 1.00 96.62 82 GLY A N 1
ATOM 599 C CA . GLY A 1 82 ? -6.666 -0.495 4.325 1.00 96.62 82 GLY A CA 1
ATOM 600 C C . GLY A 1 82 ? -5.317 0.144 4.612 1.00 96.62 82 GLY A C 1
ATOM 601 O O . GLY A 1 82 ? -4.953 0.272 5.774 1.00 96.62 82 GLY A O 1
ATOM 602 N N . THR A 1 83 ? -4.593 0.537 3.568 1.00 97.31 83 THR A N 1
ATOM 603 C CA . THR A 1 83 ? -3.285 1.209 3.630 1.00 97.31 83 THR A CA 1
ATOM 604 C C . THR A 1 83 ? -3.079 2.024 2.358 1.00 97.31 83 THR A C 1
ATOM 606 O O . THR A 1 83 ? -3.582 1.635 1.300 1.00 97.31 83 THR A O 1
ATOM 609 N N . TYR A 1 84 ? -2.362 3.147 2.448 1.00 96.56 84 TYR A N 1
ATOM 610 C CA . TYR A 1 84 ? -1.916 3.886 1.260 1.00 96.56 84 TYR A CA 1
ATOM 611 C C . TYR A 1 84 ? -0.644 3.305 0.631 1.00 96.56 84 TYR A C 1
ATOM 613 O O . TYR A 1 84 ? -0.250 3.736 -0.456 1.00 96.56 84 TYR A O 1
ATOM 621 N N . LEU A 1 85 ? -0.010 2.322 1.278 1.00 97.69 85 LEU A N 1
ATOM 622 C CA . LEU A 1 85 ? 1.191 1.680 0.768 1.00 97.69 85 LEU A CA 1
ATOM 623 C C . LEU A 1 85 ? 0.856 0.771 -0.423 1.00 97.69 85 LEU A C 1
ATOM 625 O O . LEU A 1 85 ? 0.400 -0.367 -0.278 1.00 97.69 85 LEU A O 1
ATOM 629 N N . HIS A 1 86 ? 1.151 1.259 -1.620 1.00 96.81 86 HIS A N 1
ATOM 630 C CA . HIS A 1 86 ? 1.165 0.451 -2.830 1.00 96.81 86 HIS A CA 1
ATOM 631 C C . HIS A 1 86 ? 2.379 -0.485 -2.843 1.00 96.81 86 HIS A C 1
ATOM 633 O O . HIS A 1 86 ? 3.416 -0.191 -2.251 1.00 96.81 86 HIS A O 1
ATOM 639 N N . GLY A 1 87 ? 2.260 -1.618 -3.540 1.00 94.44 87 GLY A N 1
ATOM 640 C CA . GLY A 1 87 ? 3.330 -2.620 -3.625 1.00 94.44 87 GLY A CA 1
ATOM 641 C C . GLY A 1 87 ? 3.388 -3.586 -2.436 1.00 94.44 87 GLY A C 1
ATOM 642 O O . GLY A 1 87 ? 4.291 -4.415 -2.368 1.00 94.44 87 GLY A O 1
ATOM 643 N N . LEU A 1 88 ? 2.412 -3.553 -1.519 1.00 95.19 88 LEU A N 1
ATOM 644 C CA . LEU A 1 88 ? 2.370 -4.428 -0.340 1.00 95.19 88 LEU A CA 1
ATOM 645 C C . LEU A 1 88 ? 2.626 -5.912 -0.683 1.00 95.19 88 LEU A C 1
ATOM 647 O O . LEU A 1 88 ? 3.500 -6.540 -0.090 1.00 95.19 88 LEU A O 1
ATOM 651 N N . PHE A 1 89 ? 1.947 -6.453 -1.700 1.00 92.81 89 PHE A N 1
ATOM 652 C CA . PHE A 1 89 ? 2.095 -7.853 -2.128 1.00 92.81 89 PHE A CA 1
ATOM 653 C C . PHE A 1 89 ? 3.337 -8.138 -2.990 1.00 92.81 89 PHE A C 1
ATOM 655 O O . PHE A 1 89 ? 3.636 -9.299 -3.263 1.00 92.81 89 PHE A O 1
ATOM 662 N N . GLU A 1 90 ? 4.092 -7.119 -3.400 1.00 91.19 90 GLU A N 1
ATOM 663 C CA . GLU A 1 90 ? 5.392 -7.305 -4.061 1.00 91.19 90 GLU A CA 1
ATOM 664 C C . GLU A 1 90 ? 6.499 -7.670 -3.062 1.00 91.19 90 GLU A C 1
ATOM 666 O O . GLU A 1 90 ? 7.576 -8.135 -3.448 1.00 91.19 90 GLU A O 1
ATOM 671 N N . ASN A 1 91 ? 6.216 -7.509 -1.768 1.00 93.06 91 ASN A N 1
ATOM 672 C CA . ASN A 1 91 ? 7.059 -7.988 -0.688 1.00 93.06 91 ASN A CA 1
ATOM 673 C C . ASN A 1 91 ? 6.829 -9.491 -0.516 1.00 93.06 91 ASN A C 1
ATOM 675 O O . ASN A 1 91 ? 5.858 -9.912 0.116 1.00 93.06 91 ASN A O 1
ATOM 679 N N . A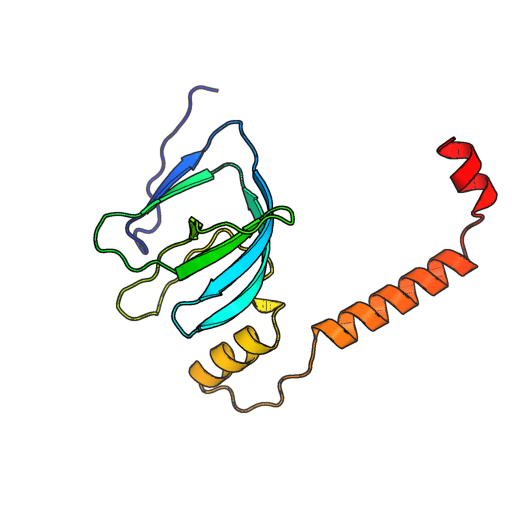SP A 1 92 ? 7.739 -10.303 -1.057 1.00 90.44 92 ASP A N 1
ATOM 680 C CA . ASP A 1 92 ? 7.642 -11.767 -1.018 1.00 90.44 92 ASP A CA 1
ATOM 681 C C . ASP A 1 92 ? 7.413 -12.292 0.412 1.00 90.44 92 ASP A C 1
ATOM 683 O O . ASP A 1 92 ? 6.545 -13.133 0.626 1.00 90.44 92 ASP A O 1
ATOM 687 N N . GLY A 1 93 ? 8.098 -11.732 1.418 1.00 91.44 93 GLY A N 1
ATOM 688 C CA . GLY A 1 93 ? 7.915 -12.110 2.825 1.00 91.44 93 GLY A CA 1
ATOM 689 C C . GLY A 1 93 ? 6.471 -11.966 3.321 1.00 91.44 93 GLY A C 1
ATOM 690 O O . GLY A 1 93 ? 5.922 -12.925 3.868 1.00 91.44 93 GLY A O 1
ATOM 691 N N . PHE A 1 94 ? 5.853 -10.808 3.069 1.00 94.06 94 PHE A N 1
ATOM 692 C CA . PHE A 1 94 ? 4.461 -10.528 3.433 1.00 94.06 94 PHE A CA 1
ATOM 693 C C . PHE A 1 94 ? 3.482 -11.380 2.622 1.00 94.06 94 PHE A C 1
ATOM 695 O O . PHE A 1 94 ? 2.610 -12.044 3.176 1.00 94.06 94 PHE A O 1
ATOM 702 N N . ARG A 1 95 ? 3.645 -11.428 1.294 1.00 92.62 95 ARG A N 1
ATOM 703 C CA . ARG A 1 95 ? 2.773 -12.218 0.414 1.00 92.62 95 ARG A CA 1
ATOM 704 C C . ARG A 1 95 ? 2.776 -13.694 0.811 1.00 92.62 95 ARG A C 1
ATOM 706 O O . ARG A 1 95 ? 1.726 -14.330 0.834 1.00 92.62 95 ARG A O 1
ATOM 713 N N . HIS A 1 96 ? 3.943 -14.240 1.147 1.00 91.75 96 HIS A N 1
ATOM 714 C CA . HIS A 1 96 ? 4.082 -15.638 1.543 1.00 91.75 96 HIS A CA 1
ATOM 715 C C . HIS A 1 96 ? 3.462 -15.910 2.921 1.00 91.75 96 HIS A C 1
ATOM 717 O O . HIS A 1 96 ? 2.811 -16.942 3.083 1.00 91.75 96 HIS A O 1
ATOM 723 N N . SER A 1 97 ? 3.661 -15.034 3.918 1.00 92.25 97 SER A N 1
ATOM 724 C CA . SER A 1 97 ? 3.029 -15.205 5.237 1.00 92.25 97 SER A CA 1
ATOM 725 C C . SER A 1 97 ? 1.512 -15.088 5.146 1.00 92.25 97 SER A C 1
ATOM 727 O O . SER A 1 97 ? 0.814 -15.936 5.697 1.00 92.25 97 SER A O 1
ATOM 729 N N . TRP A 1 98 ? 1.014 -14.111 4.390 1.00 93.06 98 TRP A N 1
ATOM 730 C CA . TRP A 1 98 ? -0.412 -13.907 4.166 1.00 93.06 98 TRP A CA 1
ATOM 731 C C . TRP A 1 98 ? -1.072 -15.111 3.482 1.00 93.06 98 TRP A C 1
ATOM 733 O O . TRP A 1 98 ? -2.031 -15.661 4.016 1.00 93.06 98 TRP A O 1
ATOM 743 N N . LEU A 1 99 ? -0.516 -15.599 2.364 1.00 93.69 99 LEU A N 1
ATOM 744 C CA . LEU A 1 99 ? -1.036 -16.785 1.667 1.00 93.69 99 LEU A CA 1
ATOM 745 C C . LEU A 1 99 ? -1.052 -18.024 2.572 1.00 93.69 99 LEU A C 1
ATOM 747 O O . LEU A 1 99 ? -2.047 -18.746 2.607 1.00 93.69 99 LEU A O 1
ATOM 751 N N . ARG A 1 100 ? 0.020 -18.258 3.342 1.00 92.62 100 ARG A N 1
ATOM 752 C CA . ARG A 1 100 ? 0.054 -19.359 4.320 1.00 92.62 100 ARG A CA 1
ATOM 753 C C . ARG A 1 100 ? -1.031 -19.214 5.385 1.00 92.62 100 ARG A C 1
ATOM 755 O O . ARG A 1 100 ? -1.633 -20.215 5.757 1.00 92.62 100 ARG A O 1
ATOM 762 N N . GLY A 1 101 ? -1.308 -17.990 5.837 1.00 91.88 101 GLY A N 1
ATOM 763 C CA . GLY A 1 101 ? -2.411 -17.695 6.756 1.00 91.88 101 GLY A CA 1
ATOM 764 C C . GLY A 1 101 ? -3.789 -18.057 6.191 1.00 91.88 101 GLY A C 1
ATOM 765 O O . GLY A 1 101 ? -4.673 -18.442 6.947 1.00 91.88 101 GLY A O 1
ATOM 766 N N . LEU A 1 102 ? -3.951 -18.023 4.864 1.00 93.31 102 LEU A N 1
ATOM 767 C CA . LEU A 1 102 ? -5.161 -18.473 4.164 1.00 93.31 102 LEU A CA 1
ATOM 768 C C . LEU A 1 102 ? -5.197 -19.990 3.899 1.00 93.31 102 LEU A C 1
ATOM 770 O O . LEU A 1 102 ? -6.114 -20.476 3.241 1.00 93.31 102 LEU A O 1
ATOM 774 N N . GLY A 1 103 ? -4.203 -20.746 4.371 1.00 94.62 103 GLY A N 1
ATOM 775 C CA . GLY A 1 103 ? -4.101 -22.190 4.147 1.00 94.62 103 GLY A CA 1
ATOM 776 C C . GLY A 1 103 ? -3.447 -22.582 2.819 1.00 94.62 103 GLY A C 1
ATOM 777 O O . GLY A 1 103 ? -3.472 -23.755 2.449 1.00 94.62 103 GLY A O 1
ATOM 778 N N . TRP A 1 104 ? -2.834 -21.641 2.094 1.00 93.69 104 TRP A N 1
ATOM 779 C CA . TRP A 1 104 ? -2.066 -21.976 0.896 1.00 93.69 104 TRP A CA 1
ATOM 780 C C . TRP A 1 104 ? -0.783 -22.735 1.261 1.00 93.69 104 TRP A C 1
ATOM 782 O O . TRP A 1 104 ? 0.072 -22.227 1.990 1.00 93.69 104 TRP A O 1
ATOM 792 N N . SER A 1 105 ? -0.621 -23.932 0.696 1.00 88.25 105 SER A N 1
ATOM 793 C CA . SER A 1 105 ? 0.543 -24.805 0.905 1.00 88.25 105 SER A CA 1
ATOM 794 C C . SER A 1 105 ? 1.396 -25.014 -0.351 1.00 88.25 105 SER A C 1
ATOM 796 O O . SER A 1 105 ? 2.351 -25.790 -0.325 1.00 88.25 105 SER A O 1
ATOM 798 N N . GLY A 1 106 ? 1.055 -24.361 -1.464 1.00 84.69 106 GLY A N 1
ATOM 799 C CA . GLY A 1 106 ? 1.824 -24.451 -2.702 1.00 84.69 106 GLY A CA 1
ATOM 800 C C . GLY A 1 106 ? 3.165 -23.722 -2.605 1.00 84.69 106 GLY A C 1
ATOM 801 O O . GLY A 1 106 ? 3.342 -22.806 -1.797 1.00 84.69 106 GLY A O 1
ATOM 802 N N . ALA A 1 107 ? 4.108 -24.093 -3.472 1.00 78.38 107 ALA A N 1
ATOM 803 C CA . ALA A 1 107 ? 5.363 -23.364 -3.598 1.00 78.38 107 ALA A CA 1
ATOM 804 C C . ALA A 1 107 ? 5.078 -21.904 -3.976 1.00 78.38 107 ALA A C 1
ATOM 806 O O . ALA A 1 107 ? 4.347 -21.634 -4.930 1.00 78.38 107 ALA A O 1
ATOM 807 N N . VAL A 1 108 ? 5.654 -20.962 -3.230 1.00 71.62 108 VAL A N 1
ATOM 808 C CA . VAL A 1 108 ? 5.570 -19.543 -3.572 1.00 71.62 108 VAL A CA 1
ATOM 809 C C . VAL A 1 108 ? 6.908 -19.127 -4.160 1.00 71.62 108 VAL A C 1
ATOM 811 O O . VAL A 1 108 ? 7.917 -19.063 -3.460 1.00 71.62 108 VAL A O 1
ATOM 814 N N . ALA A 1 109 ? 6.930 -18.930 -5.477 1.00 70.31 109 ALA A N 1
ATOM 815 C CA . ALA A 1 109 ? 8.124 -18.477 -6.173 1.00 70.31 109 ALA A CA 1
ATOM 816 C C . ALA A 1 109 ? 8.450 -17.028 -5.777 1.00 70.31 109 ALA A C 1
ATOM 818 O O . ALA A 1 109 ? 7.545 -16.201 -5.603 1.00 70.31 109 ALA A O 1
ATOM 819 N N . ALA A 1 110 ? 9.746 -16.722 -5.680 1.00 68.44 110 ALA A N 1
ATOM 820 C CA . ALA A 1 110 ? 10.236 -15.355 -5.551 1.00 68.44 110 ALA A CA 1
ATOM 821 C C . ALA A 1 110 ? 9.922 -14.597 -6.848 1.00 68.44 110 ALA A C 1
ATOM 823 O O . ALA A 1 110 ? 10.628 -14.720 -7.851 1.00 68.44 110 ALA A O 1
ATOM 824 N N . THR A 1 111 ? 8.812 -13.861 -6.859 1.00 72.62 111 THR A N 1
ATOM 825 C CA . THR A 1 111 ? 8.322 -13.211 -8.081 1.00 72.62 111 THR A CA 1
ATOM 826 C C . THR A 1 111 ? 9.075 -11.932 -8.384 1.00 72.62 111 THR A C 1
ATOM 828 O O . THR A 1 111 ? 9.200 -11.570 -9.548 1.00 72.62 111 THR A O 1
ATOM 831 N N . THR A 1 112 ? 9.584 -11.247 -7.359 1.00 76.50 112 THR A N 1
ATOM 832 C CA . THR A 1 112 ? 10.242 -9.951 -7.546 1.00 76.50 112 THR A CA 1
ATOM 833 C C . THR A 1 112 ? 11.615 -10.118 -8.192 1.00 76.50 112 THR A C 1
ATOM 835 O O . THR A 1 112 ? 11.921 -9.411 -9.145 1.00 76.50 112 THR A O 1
ATOM 838 N N . ALA A 1 113 ? 12.401 -11.116 -7.776 1.00 77.75 113 ALA A N 1
ATOM 839 C CA . ALA A 1 113 ? 13.681 -11.422 -8.419 1.00 77.75 113 ALA A CA 1
ATOM 840 C C . ALA A 1 113 ? 13.506 -11.851 -9.886 1.00 77.75 113 ALA A C 1
ATOM 842 O O . ALA A 1 113 ? 14.243 -11.393 -10.755 1.00 77.75 113 ALA A O 1
ATOM 843 N N . LEU A 1 114 ? 12.498 -12.687 -10.170 1.00 82.94 114 LEU A N 1
ATOM 844 C CA . LEU A 1 114 ? 12.179 -13.089 -11.539 1.00 82.94 114 LEU A CA 1
ATOM 845 C C . LEU A 1 114 ? 11.740 -11.888 -12.385 1.00 82.94 114 LEU A C 1
ATOM 847 O O . LEU A 1 114 ? 12.251 -11.701 -13.481 1.00 82.94 114 LEU A O 1
ATOM 851 N N . ARG A 1 115 ? 10.842 -11.047 -11.859 1.00 84.81 115 ARG A N 1
ATOM 852 C CA . ARG A 1 115 ? 10.377 -9.829 -12.535 1.00 84.81 115 ARG A CA 1
ATOM 853 C C . ARG A 1 115 ? 11.535 -8.889 -12.865 1.00 84.81 115 ARG A C 1
ATOM 855 O O . ARG A 1 115 ? 11.619 -8.434 -13.997 1.00 84.81 115 ARG A O 1
ATOM 862 N N . ASN A 1 116 ? 12.427 -8.638 -11.909 1.00 86.19 116 ASN A N 1
ATOM 863 C CA . ASN A 1 116 ? 13.584 -7.771 -12.126 1.00 86.19 116 ASN A CA 1
ATOM 864 C C . ASN A 1 116 ? 14.507 -8.332 -13.206 1.00 86.19 116 ASN A C 1
ATOM 866 O O . ASN A 1 116 ? 14.892 -7.596 -14.098 1.00 86.19 116 ASN A O 1
ATOM 870 N N . ARG A 1 117 ? 14.756 -9.646 -13.205 1.00 88.38 117 ARG A N 1
ATOM 871 C CA . ARG A 1 117 ? 15.538 -10.293 -14.264 1.00 88.38 117 ARG A CA 1
ATOM 872 C C . ARG A 1 117 ? 14.918 -10.104 -15.651 1.00 88.38 117 ARG A C 1
ATOM 874 O O . ARG A 1 117 ? 15.644 -9.899 -16.618 1.00 88.38 117 ARG A O 1
ATOM 881 N N . GLU A 1 118 ? 13.595 -10.199 -15.769 1.00 91.69 118 GLU A N 1
ATOM 882 C CA . GLU A 1 118 ? 12.927 -9.961 -17.054 1.00 91.69 118 GLU A CA 1
ATOM 883 C C . GLU A 1 118 ? 12.950 -8.474 -17.451 1.00 91.69 118 GLU A C 1
ATOM 885 O O . GLU A 1 118 ? 13.022 -8.171 -18.640 1.00 91.69 118 GLU A O 1
ATOM 890 N N . TYR A 1 119 ? 12.947 -7.546 -16.484 1.00 91.62 119 TYR A N 1
ATOM 891 C CA . TYR A 1 119 ? 13.182 -6.125 -16.757 1.00 91.62 119 TYR A CA 1
ATOM 892 C C . TYR A 1 119 ? 14.611 -5.848 -17.216 1.00 91.62 119 TYR A C 1
ATOM 894 O O . TYR A 1 119 ? 14.771 -5.130 -18.196 1.00 91.62 119 TYR A O 1
ATOM 902 N N . ASP A 1 120 ? 15.615 -6.448 -16.579 1.00 93.44 120 ASP A N 1
ATOM 903 C CA . ASP A 1 120 ? 17.015 -6.326 -16.995 1.00 93.44 120 ASP A CA 1
ATOM 904 C C . ASP A 1 120 ? 17.184 -6.857 -18.423 1.00 93.44 120 ASP A C 1
ATOM 906 O O . ASP A 1 120 ? 17.709 -6.172 -19.291 1.00 93.44 120 ASP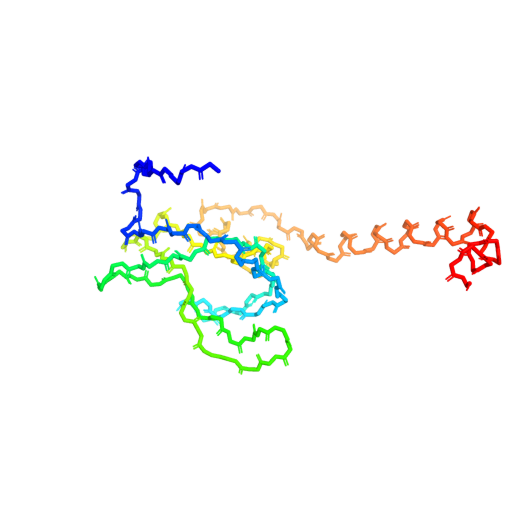 A O 1
ATOM 910 N N . ARG A 1 121 ? 16.598 -8.022 -18.723 1.00 94.56 121 ARG A N 1
ATOM 911 C CA . ARG A 1 121 ? 16.602 -8.585 -20.078 1.00 94.56 121 ARG A CA 1
ATOM 912 C C . ARG A 1 121 ? 15.948 -7.663 -21.111 1.00 94.56 121 ARG A C 1
ATOM 914 O O . ARG A 1 121 ? 16.397 -7.598 -22.254 1.00 94.56 121 ARG A O 1
ATOM 921 N N . LEU A 1 122 ? 14.844 -7.010 -20.748 1.00 94.50 122 LEU A N 1
ATOM 922 C CA . LEU A 1 122 ? 14.192 -6.041 -21.625 1.00 94.50 122 LEU A CA 1
ATOM 923 C C . LEU A 1 122 ? 15.066 -4.795 -21.810 1.00 94.50 122 LEU A C 1
ATOM 925 O O . LEU A 1 122 ? 15.152 -4.295 -22.927 1.00 94.50 122 LEU A O 1
ATOM 929 N N . ALA A 1 123 ? 15.707 -4.315 -20.742 1.00 93.19 123 ALA A N 1
ATOM 930 C CA . ALA A 1 123 ? 16.624 -3.186 -20.792 1.00 93.19 123 ALA A CA 1
ATOM 931 C C . ALA A 1 123 ? 17.806 -3.478 -21.726 1.00 93.19 123 ALA A C 1
ATOM 933 O O . ALA A 1 123 ? 18.045 -2.680 -22.626 1.00 93.19 123 ALA A O 1
ATOM 934 N N . ASP A 1 124 ? 18.433 -4.652 -21.608 1.00 94.69 124 ASP A N 1
ATOM 935 C CA . ASP A 1 124 ? 19.520 -5.098 -22.490 1.00 94.69 124 ASP A CA 1
ATOM 936 C C . ASP A 1 124 ? 19.082 -5.101 -23.967 1.00 94.69 124 ASP A C 1
ATOM 938 O O . ASP A 1 124 ? 19.782 -4.603 -24.848 1.00 94.69 124 ASP A O 1
ATOM 942 N N . ALA A 1 125 ? 17.885 -5.626 -24.252 1.00 94.44 125 ALA A N 1
ATOM 943 C CA . ALA A 1 125 ? 17.355 -5.681 -25.614 1.00 94.44 125 ALA A CA 1
ATOM 944 C C . ALA A 1 125 ? 17.050 -4.287 -26.191 1.00 94.44 125 ALA A C 1
ATOM 946 O O . ALA A 1 125 ? 17.237 -4.049 -27.384 1.00 94.44 125 ALA A O 1
ATOM 947 N N . VAL A 1 126 ? 16.567 -3.362 -25.357 1.00 93.62 126 VAL A N 1
ATOM 948 C CA . VAL A 1 126 ? 16.377 -1.958 -25.745 1.00 93.62 126 VAL A CA 1
ATOM 949 C C . VAL A 1 126 ? 17.731 -1.294 -25.979 1.00 93.62 126 VAL A C 1
ATOM 951 O O . VAL A 1 126 ? 17.879 -0.565 -26.956 1.00 93.62 126 VAL A O 1
ATOM 954 N N . GLU A 1 127 ? 18.722 -1.571 -25.135 1.00 92.25 127 GLU A N 1
ATOM 955 C CA . GLU A 1 127 ? 20.067 -1.017 -25.261 1.00 92.25 127 GLU A CA 1
ATOM 956 C C . GLU A 1 127 ? 20.747 -1.427 -26.566 1.00 92.25 127 GLU A C 1
ATOM 958 O O . GLU A 1 127 ? 21.349 -0.580 -27.224 1.00 92.25 127 GLU A O 1
ATOM 963 N N . GLU A 1 128 ? 20.568 -2.677 -26.991 1.00 93.38 128 GLU A N 1
ATOM 964 C CA . GLU A 1 128 ? 21.082 -3.179 -28.267 1.00 93.38 128 GLU A CA 1
ATOM 965 C C . GLU A 1 128 ? 20.344 -2.588 -29.484 1.00 93.38 128 GLU A C 1
ATOM 967 O O . GLU A 1 128 ? 20.951 -2.331 -30.525 1.00 93.38 128 GLU A O 1
ATOM 972 N N . ALA A 1 129 ? 19.030 -2.367 -29.375 1.00 93.50 129 ALA A N 1
ATOM 973 C CA . ALA A 1 129 ? 18.195 -1.952 -30.502 1.00 93.50 129 ALA A CA 1
ATOM 974 C C . ALA A 1 129 ? 18.131 -0.428 -30.723 1.00 93.50 129 ALA A C 1
ATOM 976 O O . ALA A 1 129 ? 17.762 0.018 -31.814 1.00 93.50 129 ALA A O 1
ATOM 977 N N . VAL A 1 130 ? 18.434 0.381 -29.704 1.00 91.81 130 VAL A N 1
ATOM 978 C CA . VAL A 1 130 ? 18.266 1.841 -29.737 1.00 91.81 130 VAL A CA 1
ATOM 979 C C . VAL A 1 130 ? 19.565 2.554 -30.119 1.00 91.81 130 VAL A C 1
ATOM 981 O O . VAL A 1 130 ? 20.643 2.279 -29.605 1.00 91.81 130 VAL A O 1
ATOM 984 N N . VAL A 1 131 ? 19.457 3.557 -30.997 1.00 92.31 131 VAL A N 1
ATOM 985 C CA . VAL A 1 131 ? 20.572 4.457 -31.332 1.00 92.31 131 VAL A CA 1
ATOM 986 C C . VAL A 1 131 ? 20.692 5.539 -30.254 1.00 92.31 131 VAL A C 1
ATOM 988 O O . VAL A 1 131 ? 20.139 6.630 -30.392 1.00 92.31 131 VAL A O 1
ATOM 991 N N . TRP A 1 132 ? 21.412 5.243 -29.1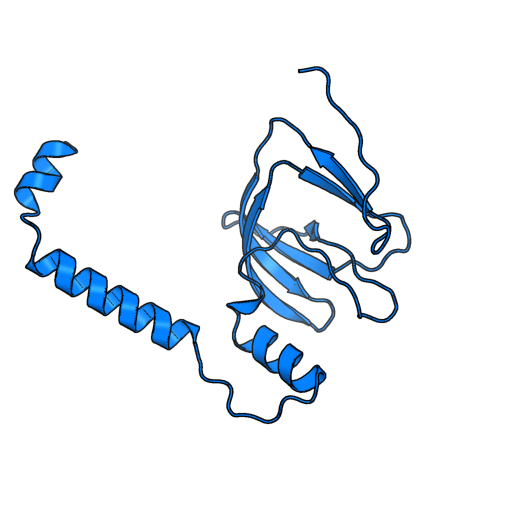71 1.00 89.56 132 TRP A N 1
ATOM 992 C CA . TRP A 1 132 ? 21.496 6.111 -27.987 1.00 89.56 132 TRP A CA 1
ATOM 993 C C . TRP A 1 132 ? 21.968 7.533 -28.275 1.00 89.56 132 TRP A C 1
ATOM 995 O O . TRP A 1 132 ? 21.353 8.473 -27.787 1.00 89.56 132 TRP A O 1
ATOM 1005 N N . ASN A 1 133 ? 22.941 7.715 -29.169 1.00 90.56 133 ASN A N 1
ATOM 1006 C CA . ASN A 1 133 ? 23.408 9.050 -29.561 1.00 90.56 133 ASN A CA 1
ATOM 1007 C C . ASN A 1 133 ? 22.280 9.937 -30.129 1.00 90.56 133 ASN A C 1
ATOM 1009 O O . ASN A 1 133 ? 22.299 11.153 -29.957 1.00 90.56 133 ASN A O 1
ATOM 1013 N N . ALA A 1 134 ? 21.292 9.348 -30.815 1.00 87.19 134 ALA A N 1
ATOM 1014 C CA . ALA A 1 134 ? 20.143 10.088 -31.340 1.00 87.19 134 ALA A CA 1
ATOM 1015 C C . ALA A 1 134 ? 19.135 10.445 -30.236 1.00 87.19 134 ALA A C 1
ATOM 1017 O O . ALA A 1 134 ? 18.507 11.499 -30.299 1.00 87.19 134 ALA A O 1
ATOM 1018 N N . VAL A 1 135 ? 18.996 9.583 -29.223 1.00 87.56 135 VAL A N 1
ATOM 1019 C CA . VAL A 1 135 ? 18.182 9.857 -28.031 1.00 87.56 135 VAL A CA 1
ATOM 1020 C C . VAL A 1 135 ? 18.824 10.959 -27.194 1.00 87.56 135 VAL A C 1
ATOM 1022 O O . VAL A 1 135 ? 18.134 11.902 -26.825 1.00 87.56 135 VAL A O 1
ATOM 1025 N N . GLU A 1 136 ? 20.134 10.884 -26.951 1.00 89.81 136 GLU A N 1
ATOM 1026 C CA . GLU A 1 136 ? 20.900 11.899 -26.219 1.00 89.81 136 GLU A CA 1
ATOM 1027 C C . GLU A 1 136 ? 20.788 13.275 -26.880 1.00 89.81 136 GLU A C 1
ATOM 1029 O O . GLU A 1 136 ? 20.481 14.248 -26.200 1.00 89.81 136 GLU A O 1
ATOM 1034 N N . ALA A 1 137 ? 20.924 13.342 -28.208 1.00 90.00 137 ALA A N 1
ATOM 1035 C CA . ALA A 1 137 ? 20.775 14.585 -28.965 1.00 90.00 137 ALA A CA 1
ATOM 1036 C C . ALA A 1 137 ? 19.351 15.180 -28.932 1.00 90.00 137 ALA A C 1
ATOM 1038 O O . ALA A 1 137 ? 19.178 16.358 -29.230 1.00 90.00 137 ALA A O 1
ATOM 1039 N N . LEU A 1 138 ? 18.324 14.379 -28.619 1.00 89.25 138 LEU A N 1
ATOM 1040 C CA . LEU A 1 138 ? 16.931 14.833 -28.519 1.00 89.25 138 LEU A CA 1
ATOM 1041 C C . LEU A 1 138 ? 16.610 15.438 -27.143 1.00 89.25 138 LEU A C 1
ATOM 1043 O O . LEU A 1 138 ? 15.695 16.253 -27.033 1.00 89.25 138 LEU A O 1
ATOM 1047 N N . ILE A 1 139 ? 17.317 14.998 -26.098 1.00 89.81 139 ILE A N 1
ATOM 1048 C CA . ILE A 1 139 ? 17.081 15.408 -24.703 1.00 89.81 139 ILE A CA 1
ATOM 1049 C C . ILE A 1 139 ? 18.116 16.413 -24.177 1.00 89.81 139 ILE A C 1
ATOM 1051 O O . ILE A 1 139 ? 17.938 16.926 -23.071 1.00 89.81 139 ILE A O 1
ATOM 1055 N N . SER A 1 140 ? 19.169 16.686 -24.953 1.00 70.25 140 SER A N 1
ATOM 1056 C CA . SER A 1 140 ? 20.110 17.800 -24.769 1.00 70.25 140 SER A CA 1
ATOM 1057 C C . SER A 1 140 ? 19.589 19.093 -25.385 1.00 70.25 140 SER A C 1
ATOM 1059 O O . SER A 1 140 ? 19.698 20.147 -24.722 1.00 70.25 140 SER A O 1
#